Protein AF-A0A960D3P1-F1 (afdb_monomer_lite)

Secondary structure (DSSP, 8-state):
--GGGS-TTSPP----S-GGG-GGGHHHHHHHHHHHHHHHHHH-SSS----TT--PPTTTTHHHHHHHHHHHHHHH---BTTTTBPPPPHHHHHHHHHHHHHTTHHHH-TTTHHHHHHHHHTT-HHHHHHHHHHT-HHHHHHHHHHHHHHHHTT---TTHHHHHHHHHHHHHHHHHHHTT-

Foldseek 3Di:
DDPVPDDPPDDDDDDDPDLPVQPLCCLFQNPVLNVQVVVVCVVDVDDDDDRPPGHTDPCSCVLVVQLVVLVCCLPPVPDDVVVVRHRDDLLLSLLSNLLSLVVCDSVVDDDPSLVSSLVSNAPRLVVLLVVVVVPDVVSLVSLVVSLVSCVVSVNDHPNSVVSVVSNVVVVVVVVVVVVVD

pLDDT: mean 86.27, std 11.13, range [45.19, 97.44]

Structure (mmCIF, N/CA/C/O backbone):
data_AF-A0A960D3P1-F1
#
_entry.id   AF-A0A960D3P1-F1
#
loop_
_atom_site.group_PDB
_atom_site.id
_atom_site.type_symbol
_atom_site.label_atom_id
_atom_site.label_alt_id
_atom_site.label_comp_id
_atom_site.label_asym_id
_atom_site.label_entity_id
_atom_site.label_seq_id
_atom_site.pdbx_PDB_ins_code
_atom_site.Cartn_x
_atom_site.Cartn_y
_atom_site.Cartn_z
_atom_site.occupancy
_atom_site.B_iso_or_equiv
_atom_site.auth_seq_id
_atom_site.auth_comp_id
_atom_site.auth_asym_id
_atom_site.auth_atom_id
_atom_site.pdbx_PDB_model_num
ATOM 1 N N . ALA A 1 1 ? 0.955 10.868 -27.602 1.00 61.12 1 ALA A N 1
ATOM 2 C CA . ALA A 1 1 ? -0.225 9.989 -27.538 1.00 61.12 1 ALA A CA 1
ATOM 3 C C . ALA A 1 1 ? -0.212 9.341 -26.167 1.00 61.12 1 ALA A C 1
ATOM 5 O O . ALA A 1 1 ? 0.880 9.127 -25.649 1.00 61.12 1 ALA A O 1
ATOM 6 N N . TRP A 1 2 ? -1.365 9.158 -25.534 1.00 56.91 2 TRP A N 1
ATOM 7 C CA . TRP A 1 2 ? -1.437 8.481 -24.243 1.00 56.91 2 TRP A CA 1
ATOM 8 C C . TRP A 1 2 ? -1.458 6.964 -24.482 1.00 56.91 2 TRP A C 1
ATOM 10 O O . TRP A 1 2 ? -1.935 6.526 -25.521 1.00 56.91 2 TRP A O 1
ATOM 20 N N . THR A 1 3 ? -0.972 6.148 -23.545 1.00 62.50 3 THR A N 1
ATOM 21 C CA . THR A 1 3 ? -0.930 4.675 -23.697 1.00 62.50 3 THR A CA 1
ATOM 22 C C . THR A 1 3 ? -2.313 4.039 -23.887 1.00 62.50 3 THR A C 1
ATOM 24 O O . THR A 1 3 ? -2.418 2.953 -24.438 1.00 62.50 3 THR A O 1
ATOM 27 N N . VAL A 1 4 ? -3.395 4.720 -23.490 1.00 69.88 4 VAL A N 1
ATOM 28 C CA . VAL A 1 4 ? -4.783 4.282 -23.766 1.00 69.88 4 VAL A CA 1
ATOM 29 C C . VAL A 1 4 ? -5.202 4.473 -25.229 1.00 69.88 4 VAL A C 1
ATOM 31 O O . VAL A 1 4 ? -6.191 3.883 -25.654 1.00 69.88 4 VAL A O 1
ATOM 34 N N . ASP A 1 5 ? -4.476 5.303 -25.981 1.00 77.81 5 ASP A N 1
ATOM 35 C CA . ASP A 1 5 ? -4.728 5.559 -27.402 1.00 77.81 5 ASP A CA 1
ATOM 36 C C . ASP A 1 5 ? -4.003 4.541 -28.302 1.00 77.81 5 ASP A C 1
ATOM 38 O O . ASP A 1 5 ? -4.198 4.540 -29.520 1.00 77.81 5 ASP A O 1
ATOM 42 N N . GLU A 1 6 ? -3.132 3.703 -27.730 1.00 76.88 6 GLU A N 1
ATOM 43 C CA . GLU A 1 6 ? -2.386 2.688 -28.468 1.00 76.88 6 GLU A CA 1
ATOM 44 C C . GLU A 1 6 ? -3.285 1.500 -28.825 1.00 76.88 6 GLU A C 1
ATOM 46 O O . GLU A 1 6 ? -4.191 1.112 -28.083 1.00 76.88 6 GLU A O 1
ATOM 51 N N . ALA A 1 7 ? -3.042 0.916 -29.999 1.00 77.94 7 ALA A N 1
ATOM 52 C CA . ALA A 1 7 ? -3.728 -0.305 -30.392 1.00 77.94 7 ALA A CA 1
ATOM 53 C C . ALA A 1 7 ? -3.411 -1.412 -29.377 1.00 77.94 7 ALA A C 1
ATOM 55 O O . ALA A 1 7 ? -2.259 -1.569 -28.982 1.00 77.94 7 ALA A O 1
ATOM 56 N N . ALA A 1 8 ? -4.414 -2.212 -29.008 1.00 72.25 8 ALA A N 1
ATOM 57 C CA . ALA A 1 8 ? -4.258 -3.296 -28.032 1.00 72.25 8 ALA A CA 1
ATOM 58 C C . ALA A 1 8 ? -3.170 -4.323 -28.413 1.00 72.25 8 ALA A C 1
ATOM 60 O O . ALA A 1 8 ? -2.661 -5.029 -27.546 1.00 72.25 8 ALA A O 1
ATOM 61 N N . ASP A 1 9 ? -2.810 -4.379 -29.697 1.00 79.38 9 ASP A N 1
ATOM 62 C CA . ASP A 1 9 ? -1.825 -5.301 -30.263 1.00 79.38 9 ASP A CA 1
ATOM 63 C C . ASP A 1 9 ? -0.408 -4.695 -30.325 1.00 79.38 9 ASP A C 1
ATOM 65 O O . ASP A 1 9 ? 0.528 -5.347 -30.794 1.00 79.38 9 ASP A O 1
ATOM 69 N N . ALA A 1 10 ? -0.235 -3.435 -29.909 1.00 76.81 10 ALA A N 1
ATOM 70 C CA . ALA A 1 10 ? 1.074 -2.803 -29.853 1.00 76.81 10 ALA A CA 1
ATOM 71 C C . ALA A 1 10 ? 1.946 -3.513 -28.801 1.00 76.81 10 ALA A C 1
ATOM 73 O O . ALA A 1 10 ? 1.488 -3.744 -27.677 1.00 76.81 10 ALA A O 1
ATOM 74 N N . PRO A 1 11 ? 3.200 -3.876 -29.133 1.00 72.62 11 PRO A N 1
ATOM 75 C CA . PRO A 1 11 ? 4.082 -4.500 -28.162 1.00 72.62 11 PRO A CA 1
ATOM 76 C C . PRO A 1 11 ? 4.371 -3.509 -27.024 1.00 72.62 11 PRO A C 1
ATOM 78 O O . PRO A 1 11 ? 4.617 -2.332 -27.303 1.00 72.62 11 PRO A O 1
ATOM 81 N N . PRO A 1 12 ? 4.369 -3.955 -25.755 1.00 73.19 12 PRO A N 1
ATOM 82 C CA . PRO A 1 12 ? 4.651 -3.077 -24.629 1.00 73.19 12 PRO A CA 1
ATOM 83 C C . PRO A 1 12 ? 6.050 -2.472 -24.771 1.00 73.19 12 PRO A C 1
ATOM 85 O O . PRO A 1 12 ? 7.022 -3.183 -25.031 1.00 73.19 12 PRO A O 1
ATOM 88 N N . GLN A 1 13 ? 6.152 -1.156 -24.591 1.00 78.69 13 GLN A N 1
ATOM 89 C CA . GLN A 1 13 ? 7.416 -0.427 -24.672 1.00 78.69 13 GLN A CA 1
ATOM 90 C C . GLN A 1 13 ? 7.806 0.140 -23.308 1.00 78.69 13 GLN A C 1
ATOM 92 O O . GLN A 1 13 ? 6.978 0.701 -22.590 1.00 78.69 13 GLN A O 1
ATOM 97 N N . ILE A 1 14 ? 9.090 0.027 -22.966 1.00 80.69 14 ILE A N 1
ATOM 98 C CA . ILE A 1 14 ? 9.681 0.678 -21.794 1.00 80.69 14 ILE A CA 1
ATOM 99 C C . ILE A 1 14 ? 10.616 1.770 -22.301 1.00 80.69 14 ILE A C 1
ATOM 101 O O . ILE A 1 14 ? 11.573 1.496 -23.024 1.00 80.69 14 ILE A O 1
ATOM 105 N N . THR A 1 15 ? 10.331 3.012 -21.916 1.00 83.94 15 THR A N 1
ATOM 106 C CA . THR A 1 15 ? 11.149 4.172 -22.279 1.00 83.94 15 THR A CA 1
ATOM 107 C C . THR A 1 15 ? 12.030 4.568 -21.104 1.00 83.94 15 THR A C 1
ATOM 109 O O . THR A 1 15 ? 11.535 4.808 -20.004 1.00 83.94 15 THR A O 1
ATOM 112 N N . PHE A 1 16 ? 13.333 4.682 -21.352 1.00 83.00 16 PHE A N 1
ATOM 113 C CA . PHE A 1 16 ? 14.313 5.100 -20.356 1.00 83.00 16 PHE A CA 1
ATOM 114 C C . PHE A 1 16 ? 14.685 6.565 -20.532 1.00 83.00 16 PHE A C 1
ATOM 116 O O . PHE A 1 16 ? 15.235 6.947 -21.563 1.00 83.00 16 PHE A O 1
ATOM 123 N N . THR A 1 17 ? 14.432 7.368 -19.502 1.00 84.50 17 THR A N 1
ATOM 124 C CA . THR A 1 17 ? 14.930 8.751 -19.435 1.00 84.50 17 THR A CA 1
ATOM 125 C C . THR A 1 17 ? 16.307 8.812 -18.775 1.00 84.50 17 THR A C 1
ATOM 127 O O . THR A 1 17 ? 17.153 9.597 -19.189 1.00 84.50 17 THR A O 1
ATOM 130 N N . ASP A 1 18 ? 16.538 7.958 -17.774 1.00 85.38 18 ASP A N 1
ATOM 131 C CA . ASP A 1 18 ? 17.815 7.811 -17.077 1.00 85.38 18 ASP A CA 1
ATOM 132 C C . ASP A 1 18 ? 18.073 6.320 -16.784 1.00 85.38 18 ASP A C 1
ATOM 134 O O . ASP A 1 18 ? 17.582 5.790 -15.783 1.00 85.38 18 ASP A O 1
ATOM 138 N N . PRO A 1 19 ? 18.807 5.612 -17.663 1.00 83.00 19 PRO A N 1
ATOM 139 C CA . PRO A 1 19 ? 19.142 4.206 -17.455 1.00 83.00 19 PRO A CA 1
ATOM 140 C C . PRO A 1 19 ? 19.979 3.953 -16.194 1.00 83.00 19 PRO A C 1
ATOM 142 O O . PRO A 1 19 ? 19.923 2.856 -15.647 1.00 83.00 19 PRO A O 1
ATOM 145 N N . GLY A 1 20 ? 20.748 4.946 -15.728 1.00 83.00 20 GLY A N 1
ATOM 146 C CA . GLY A 1 20 ? 21.616 4.810 -14.558 1.00 83.00 20 GLY A CA 1
ATOM 147 C C . GLY A 1 20 ? 20.847 4.738 -13.240 1.00 83.00 20 GLY A C 1
ATOM 148 O O . GLY A 1 20 ? 21.361 4.189 -12.272 1.00 83.00 20 GLY A O 1
ATOM 149 N N . ARG A 1 21 ? 19.608 5.245 -13.214 1.00 84.12 21 ARG A N 1
ATOM 150 C CA . ARG A 1 21 ? 18.684 5.153 -12.068 1.00 84.12 21 ARG A CA 1
ATOM 151 C C . ARG A 1 21 ? 17.655 4.027 -12.207 1.00 84.12 21 ARG A C 1
ATOM 153 O O . ARG A 1 21 ? 16.706 3.965 -11.435 1.00 84.12 21 ARG A O 1
ATOM 160 N N . ALA A 1 22 ? 17.798 3.176 -13.222 1.00 86.75 22 ALA A N 1
ATOM 161 C CA . ALA A 1 22 ? 16.913 2.041 -13.471 1.00 86.75 22 ALA A CA 1
ATOM 162 C C . ALA A 1 22 ? 17.529 0.719 -12.986 1.00 86.75 22 ALA A C 1
ATOM 164 O O . ALA A 1 22 ? 17.338 -0.331 -13.604 1.00 86.75 22 ALA A O 1
ATOM 165 N N . ASP A 1 23 ? 18.298 0.769 -11.899 1.00 84.56 23 ASP A N 1
ATOM 166 C CA . ASP A 1 23 ? 18.915 -0.399 -11.279 1.00 84.56 23 ASP A CA 1
ATOM 167 C C . ASP A 1 23 ? 17.842 -1.406 -10.851 1.00 84.56 23 ASP A C 1
ATOM 169 O O . ASP A 1 23 ? 17.938 -2.568 -11.242 1.00 84.56 23 ASP A O 1
ATOM 173 N N . TRP A 1 24 ? 16.750 -0.951 -10.226 1.00 88.94 24 TRP A N 1
ATOM 174 C CA . TRP A 1 24 ? 15.590 -1.758 -9.806 1.00 88.94 24 TRP A CA 1
ATOM 175 C C . TRP A 1 24 ? 15.047 -2.742 -10.860 1.00 88.94 24 TRP A C 1
ATOM 177 O O . TRP A 1 24 ? 14.465 -3.773 -10.514 1.00 88.94 24 TRP A O 1
ATOM 187 N N . LEU A 1 25 ? 15.252 -2.492 -12.161 1.00 89.69 25 LEU A N 1
ATOM 188 C CA . LEU A 1 25 ? 14.823 -3.407 -13.223 1.00 89.69 25 LEU A CA 1
ATOM 189 C C . LEU A 1 25 ? 15.477 -4.783 -13.167 1.00 89.69 25 LEU A C 1
ATOM 191 O O . LEU A 1 25 ? 14.952 -5.712 -13.781 1.00 89.69 25 LEU A O 1
ATOM 195 N N . TRP A 1 26 ? 16.570 -4.963 -12.423 1.00 90.69 26 TRP A N 1
ATOM 196 C CA . TRP A 1 26 ? 17.117 -6.295 -12.165 1.00 90.69 26 TRP A CA 1
ATOM 197 C C . TRP A 1 26 ? 16.083 -7.227 -11.502 1.00 90.69 26 TRP A C 1
ATOM 199 O O . TRP A 1 26 ? 16.089 -8.433 -11.761 1.00 90.69 26 TRP A O 1
ATOM 209 N N . ARG A 1 27 ? 15.129 -6.684 -10.729 1.00 90.88 27 ARG A N 1
ATOM 210 C CA . ARG A 1 27 ? 13.985 -7.429 -10.169 1.00 90.88 27 ARG A CA 1
ATOM 211 C C . ARG A 1 27 ? 13.019 -7.927 -11.240 1.00 90.88 27 ARG A C 1
ATOM 213 O O . ARG A 1 27 ? 12.464 -9.019 -11.123 1.00 90.88 27 ARG A O 1
ATOM 220 N N . VAL A 1 28 ? 12.852 -7.140 -12.299 1.00 92.38 28 VAL A N 1
ATOM 221 C CA . VAL A 1 28 ? 11.886 -7.376 -13.379 1.00 92.38 28 VAL A CA 1
ATOM 222 C C . VAL A 1 28 ? 12.467 -8.264 -14.470 1.00 92.38 28 VAL A C 1
ATOM 224 O O . VAL A 1 28 ? 11.824 -9.219 -14.889 1.00 92.38 28 VAL A O 1
ATOM 227 N N . LEU A 1 29 ? 13.689 -7.980 -14.915 1.00 91.62 29 LEU A N 1
ATOM 228 C CA . LEU A 1 29 ? 14.344 -8.654 -16.043 1.00 91.62 29 LEU A CA 1
ATOM 229 C C . LEU A 1 29 ? 15.286 -9.781 -15.595 1.00 91.62 29 LEU A C 1
ATOM 231 O O . LEU A 1 29 ? 15.765 -10.568 -16.409 1.00 91.62 29 LEU A O 1
ATOM 235 N N . GLY A 1 30 ? 15.576 -9.862 -14.294 1.00 91.62 30 GLY A N 1
ATOM 236 C CA . GLY A 1 30 ? 16.652 -10.698 -13.775 1.00 91.62 30 GLY A CA 1
ATOM 237 C C . GLY A 1 30 ? 18.036 -10.118 -14.065 1.00 91.62 30 GLY A C 1
ATOM 238 O O . GLY A 1 30 ? 18.194 -9.111 -14.754 1.00 91.62 30 GLY A O 1
ATOM 239 N N . GLU A 1 31 ? 19.057 -10.782 -13.529 1.00 91.19 31 GLU A N 1
ATOM 240 C CA . GLU A 1 31 ? 20.443 -10.325 -13.635 1.00 91.19 31 GLU A CA 1
ATOM 241 C C . GLU A 1 31 ? 20.941 -10.328 -15.089 1.00 91.19 31 GLU A C 1
ATOM 243 O O . GLU A 1 31 ? 21.501 -9.339 -15.558 1.00 91.19 31 GLU A O 1
ATOM 248 N N . ASP A 1 32 ? 20.682 -11.407 -15.835 1.00 91.38 32 ASP A N 1
ATOM 249 C CA . ASP A 1 32 ? 21.100 -11.527 -17.237 1.00 91.38 32 ASP A CA 1
ATOM 250 C C . ASP A 1 32 ? 20.416 -10.484 -18.130 1.00 91.38 32 ASP A C 1
ATOM 252 O O . ASP A 1 32 ? 21.084 -9.825 -18.932 1.00 91.38 32 ASP A O 1
ATOM 256 N N . GLY A 1 33 ? 19.109 -10.274 -17.939 1.00 90.81 33 GLY A N 1
ATOM 257 C CA . GLY A 1 33 ? 18.345 -9.261 -18.663 1.00 90.81 33 GLY A CA 1
ATOM 258 C C . GLY A 1 33 ? 18.800 -7.839 -18.339 1.00 90.81 33 GLY A C 1
ATOM 259 O O . GLY A 1 33 ? 18.951 -7.020 -19.245 1.00 90.81 33 GLY A O 1
ATOM 260 N N . HIS A 1 34 ? 19.111 -7.553 -17.072 1.00 90.69 34 HIS A N 1
ATOM 261 C CA . HIS A 1 34 ? 19.661 -6.260 -16.667 1.00 90.69 34 HIS A CA 1
ATOM 262 C C . HIS A 1 34 ? 21.047 -6.003 -17.277 1.00 90.69 34 HIS A C 1
ATOM 264 O O . HIS A 1 34 ? 21.297 -4.913 -17.790 1.00 90.69 34 HIS A O 1
ATOM 270 N N . ARG A 1 35 ? 21.938 -7.008 -17.309 1.00 90.62 35 ARG A N 1
ATOM 271 C CA . ARG A 1 35 ? 23.248 -6.874 -17.974 1.00 90.62 35 ARG A CA 1
ATOM 272 C C . ARG A 1 35 ? 23.105 -6.628 -19.479 1.00 90.62 35 ARG A C 1
ATOM 274 O O . ARG A 1 35 ? 23.829 -5.797 -20.025 1.00 90.62 35 ARG A O 1
ATOM 281 N N . ALA A 1 36 ? 22.167 -7.309 -20.139 1.00 90.69 36 ALA A N 1
ATOM 282 C CA . ALA A 1 36 ? 21.871 -7.081 -21.553 1.00 90.69 36 ALA A CA 1
ATOM 283 C C . ALA A 1 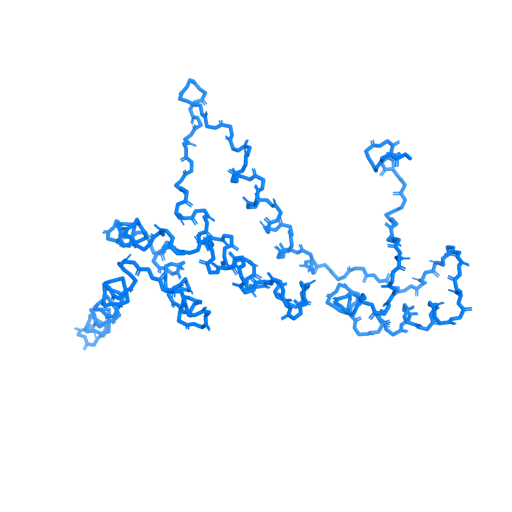36 ? 21.343 -5.656 -21.805 1.00 90.69 36 ALA A C 1
ATOM 285 O O . ALA A 1 36 ? 21.815 -4.978 -22.720 1.00 90.69 36 ALA A O 1
ATOM 286 N N . LEU A 1 37 ? 20.432 -5.175 -20.953 1.00 89.00 37 LEU A N 1
ATOM 287 C CA . LEU A 1 37 ? 19.913 -3.808 -21.003 1.00 89.00 37 LEU A CA 1
ATOM 288 C C . LEU A 1 37 ? 21.026 -2.768 -20.809 1.00 89.00 37 LEU A C 1
ATOM 290 O O . LEU A 1 37 ? 21.133 -1.841 -21.609 1.00 89.00 37 LEU A O 1
ATOM 294 N N . ALA A 1 38 ? 21.881 -2.934 -19.797 1.00 88.81 38 ALA A N 1
ATOM 295 C CA . ALA A 1 38 ? 22.990 -2.022 -19.516 1.00 88.81 38 ALA A CA 1
ATOM 296 C C . ALA A 1 38 ? 24.008 -1.960 -20.671 1.00 88.81 38 ALA A C 1
ATOM 298 O O . ALA A 1 38 ? 24.494 -0.887 -21.026 1.00 88.81 38 ALA A O 1
ATOM 299 N N . ALA A 1 39 ? 24.309 -3.100 -21.302 1.00 89.12 39 ALA A N 1
ATOM 300 C CA . ALA A 1 39 ? 25.182 -3.138 -22.473 1.00 89.12 39 ALA A CA 1
ATOM 301 C C . ALA A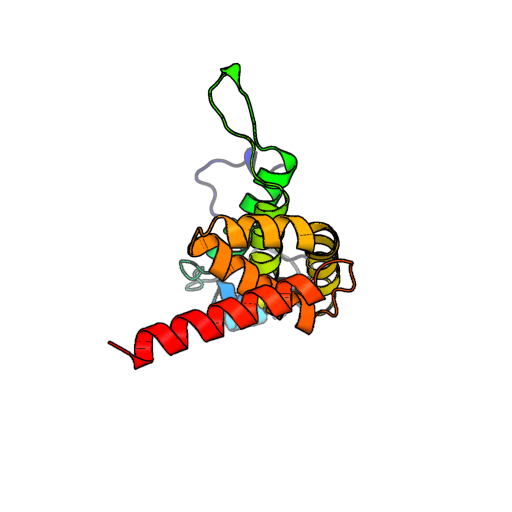 1 39 ? 24.570 -2.389 -23.670 1.00 89.12 39 ALA A C 1
ATOM 303 O O . ALA A 1 39 ? 25.269 -1.654 -24.371 1.00 89.12 39 ALA A O 1
ATOM 304 N N . ALA A 1 40 ? 23.262 -2.542 -23.889 1.00 88.56 40 ALA A N 1
ATOM 305 C CA . ALA A 1 40 ? 22.556 -1.881 -24.978 1.00 88.56 40 ALA A CA 1
ATOM 306 C C . ALA A 1 40 ? 22.461 -0.359 -24.795 1.00 88.56 40 ALA A C 1
ATOM 308 O O . ALA A 1 40 ? 22.711 0.384 -25.748 1.00 88.56 40 ALA A O 1
ATOM 309 N N . THR A 1 41 ? 22.159 0.114 -23.583 1.00 86.88 41 THR A N 1
ATOM 310 C CA . THR A 1 41 ? 22.081 1.553 -23.277 1.00 86.88 41 THR A CA 1
ATOM 311 C C . THR A 1 41 ? 23.454 2.228 -23.300 1.00 86.88 41 THR A C 1
ATOM 313 O O . THR A 1 41 ? 23.555 3.386 -23.695 1.00 86.88 41 THR A O 1
ATOM 316 N N . ALA A 1 42 ? 24.533 1.505 -22.980 1.00 85.75 42 ALA A N 1
ATOM 317 C CA . ALA A 1 42 ? 25.901 2.000 -23.155 1.00 85.75 42 ALA A CA 1
ATOM 318 C C . ALA A 1 42 ? 26.314 2.114 -24.636 1.00 85.75 42 ALA A C 1
ATOM 320 O O . ALA A 1 42 ? 27.060 3.022 -25.006 1.00 85.75 42 ALA A O 1
ATOM 321 N N . ALA A 1 43 ? 25.842 1.202 -25.491 1.00 84.81 43 ALA A N 1
ATOM 322 C CA . ALA A 1 43 ? 26.151 1.202 -26.921 1.00 84.81 43 ALA A CA 1
ATOM 323 C C . ALA A 1 43 ? 25.319 2.219 -27.726 1.00 84.81 43 ALA A C 1
ATOM 325 O O . ALA A 1 43 ? 25.756 2.662 -28.789 1.00 84.81 43 ALA A O 1
ATOM 326 N N . THR A 1 44 ? 24.132 2.589 -27.233 1.00 77.50 44 THR A N 1
ATOM 327 C CA . THR A 1 44 ? 23.179 3.461 -27.934 1.00 77.50 44 THR A CA 1
ATOM 328 C C . THR A 1 44 ? 22.670 4.562 -27.007 1.00 77.50 44 THR A C 1
ATOM 330 O O . THR A 1 44 ? 21.834 4.314 -26.146 1.00 77.50 44 THR A O 1
ATOM 333 N N . ALA A 1 45 ? 23.121 5.804 -27.222 1.00 67.88 45 ALA A N 1
ATOM 334 C 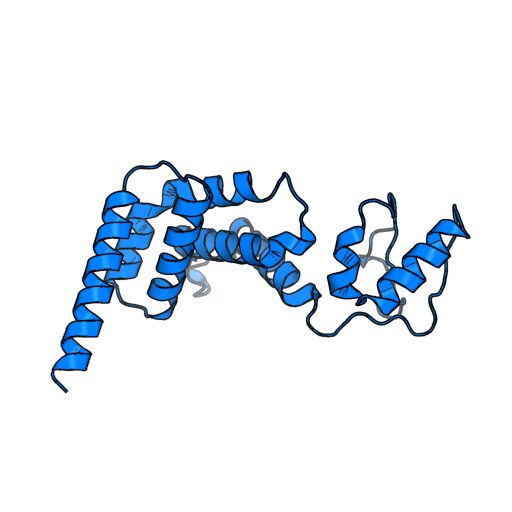CA . ALA A 1 45 ? 22.678 6.950 -26.419 1.00 67.88 45 ALA A CA 1
ATOM 335 C C . ALA A 1 45 ? 21.208 7.335 -26.679 1.00 67.88 45 ALA A C 1
ATOM 337 O O . ALA A 1 45 ? 20.518 7.798 -25.773 1.00 67.88 45 ALA A O 1
ATOM 338 N N . HIS A 1 46 ? 20.725 7.143 -27.913 1.00 72.69 46 HIS A N 1
ATOM 339 C CA . HIS A 1 46 ? 19.360 7.464 -28.334 1.00 72.69 46 HIS A CA 1
ATOM 340 C C . HIS A 1 46 ? 18.870 6.467 -29.384 1.00 72.69 46 HIS A C 1
ATOM 342 O O . HIS A 1 46 ? 19.601 6.148 -30.321 1.00 72.69 46 HIS A O 1
ATOM 348 N N . GLY A 1 47 ? 17.616 6.033 -29.270 1.00 78.88 47 GLY A N 1
ATOM 349 C CA . GLY A 1 47 ? 16.973 5.153 -30.242 1.00 78.88 47 GLY A CA 1
ATOM 350 C C . GLY A 1 47 ? 16.156 4.052 -29.580 1.00 78.88 47 GLY A C 1
ATOM 351 O O . GLY A 1 47 ? 16.144 3.915 -28.360 1.00 78.88 47 GLY A O 1
ATOM 352 N N . GLN A 1 48 ? 15.466 3.275 -30.408 1.00 82.06 48 GLN A N 1
ATOM 353 C CA . GLN A 1 48 ? 14.752 2.079 -29.977 1.00 82.06 48 GLN A CA 1
ATOM 354 C C . GLN A 1 48 ? 15.663 0.865 -30.171 1.00 82.06 48 GLN A C 1
ATOM 356 O O . GLN A 1 48 ? 16.228 0.687 -31.251 1.00 82.06 48 GLN A O 1
ATOM 361 N N . VAL A 1 49 ? 15.794 0.037 -29.137 1.00 83.31 49 VAL A N 1
ATOM 362 C CA . VAL A 1 49 ? 16.567 -1.208 -29.177 1.00 83.31 49 VAL A CA 1
ATOM 363 C C . VAL A 1 49 ? 15.638 -2.361 -28.831 1.00 83.31 49 VAL A C 1
ATOM 365 O O . VAL A 1 49 ? 14.919 -2.296 -27.838 1.00 83.31 49 VAL A O 1
ATOM 368 N N . ASP A 1 50 ? 15.662 -3.401 -29.657 1.00 84.00 50 ASP A N 1
ATOM 369 C CA . ASP A 1 50 ? 15.006 -4.671 -29.361 1.00 84.00 50 ASP A CA 1
ATOM 370 C C . ASP A 1 50 ? 16.010 -5.609 -28.675 1.00 84.00 50 ASP A C 1
ATOM 372 O O . ASP A 1 50 ? 17.101 -5.858 -29.199 1.00 84.00 50 ASP A O 1
ATOM 376 N N . LEU A 1 51 ? 15.667 -6.085 -27.479 1.00 84.69 51 LEU A N 1
ATOM 377 C CA . LEU A 1 51 ? 16.525 -6.940 -26.662 1.00 84.69 51 LEU A CA 1
ATOM 378 C C . LEU A 1 51 ? 16.076 -8.394 -26.786 1.00 84.69 51 LEU A C 1
ATOM 380 O O . LEU A 1 51 ? 15.226 -8.874 -26.037 1.00 84.69 51 LEU A O 1
ATOM 384 N N . ALA A 1 52 ? 16.692 -9.114 -27.719 1.00 84.81 52 ALA A N 1
ATOM 385 C CA . ALA A 1 52 ? 16.395 -10.524 -27.929 1.00 84.81 52 ALA A CA 1
ATOM 386 C C . ALA A 1 52 ? 16.685 -11.362 -26.669 1.00 84.81 52 ALA A C 1
ATOM 388 O O . ALA A 1 52 ? 17.783 -11.315 -26.113 1.00 84.81 52 ALA A O 1
ATOM 389 N N . GLY A 1 53 ? 15.707 -12.173 -26.255 1.00 83.94 53 GLY A N 1
ATOM 390 C CA . GLY A 1 53 ? 15.841 -13.099 -25.125 1.00 83.94 53 GLY A CA 1
ATOM 391 C C . GLY A 1 53 ? 15.740 -12.451 -23.742 1.00 83.94 53 GLY A C 1
ATOM 392 O O . GLY A 1 53 ? 16.003 -13.127 -22.748 1.00 83.94 53 GLY A O 1
ATOM 393 N N . VAL A 1 54 ? 15.364 -11.171 -23.664 1.00 87.50 54 VAL A N 1
ATOM 394 C CA . VAL A 1 54 ? 15.057 -10.489 -22.404 1.00 87.50 54 VAL A CA 1
ATOM 395 C C . VAL A 1 54 ? 13.550 -10.507 -22.190 1.00 87.50 54 VAL A C 1
ATOM 397 O O . VAL A 1 54 ? 12.800 -9.919 -22.959 1.00 87.50 54 VAL A O 1
ATOM 400 N N . GLU A 1 55 ? 13.117 -11.168 -21.121 1.00 87.81 55 GLU A N 1
ATOM 401 C CA . GLU A 1 55 ? 11.706 -11.322 -20.773 1.00 87.81 55 GLU A CA 1
ATOM 402 C C . GLU A 1 55 ? 11.431 -10.756 -19.381 1.00 87.81 55 GLU A C 1
ATOM 404 O O . GLU A 1 55 ? 12.260 -10.850 -18.470 1.00 87.81 55 GLU A O 1
ATOM 409 N N . VAL A 1 56 ? 10.230 -10.205 -19.196 1.00 88.50 56 VAL A N 1
ATOM 410 C CA . VAL A 1 56 ? 9.752 -9.812 -17.869 1.00 88.50 56 VAL A CA 1
ATOM 411 C C . VAL A 1 56 ? 9.471 -11.072 -17.057 1.00 88.50 56 VAL A C 1
ATOM 413 O O . VAL A 1 56 ? 8.654 -11.914 -17.436 1.00 88.50 56 VAL A O 1
ATOM 416 N N . ARG A 1 57 ? 10.121 -11.202 -15.899 1.00 90.75 57 ARG A N 1
ATOM 417 C CA . ARG A 1 57 ? 9.897 -12.317 -14.978 1.00 90.75 57 ARG A CA 1
ATOM 418 C C . ARG A 1 57 ? 8.449 -12.292 -14.508 1.00 90.75 57 ARG A C 1
ATOM 420 O O . ARG A 1 57 ? 7.987 -11.299 -13.939 1.00 90.75 57 ARG A O 1
ATOM 427 N N . ALA A 1 58 ? 7.741 -13.398 -14.718 1.00 90.06 58 ALA A N 1
ATOM 428 C CA . ALA A 1 58 ? 6.363 -13.544 -14.271 1.00 90.06 58 ALA A CA 1
ATOM 429 C C . ALA A 1 58 ? 6.250 -13.252 -12.766 1.00 90.06 58 ALA A C 1
ATOM 431 O O . ALA A 1 58 ? 7.043 -13.749 -11.968 1.00 90.06 58 ALA A O 1
ATOM 432 N N . GLY A 1 59 ? 5.275 -12.427 -12.390 1.00 89.81 59 GLY A N 1
ATOM 433 C CA . GLY A 1 59 ? 5.037 -12.054 -10.995 1.00 89.81 59 GLY A CA 1
ATOM 434 C C . GLY A 1 59 ? 5.934 -10.940 -10.442 1.00 89.81 59 GLY A C 1
ATOM 435 O O . GLY A 1 59 ? 5.681 -10.455 -9.344 1.00 89.81 59 GLY A O 1
ATOM 436 N N . SER A 1 60 ? 6.964 -10.495 -11.174 1.00 91.94 60 SER A N 1
ATOM 437 C CA . SER A 1 60 ? 7.917 -9.485 -10.672 1.00 91.94 60 SER A CA 1
ATOM 438 C C . SER A 1 60 ? 7.275 -8.133 -10.346 1.00 91.94 60 SER A C 1
ATOM 440 O O . SER A 1 60 ? 7.752 -7.426 -9.469 1.00 91.94 60 SER A O 1
ATOM 442 N N . LEU A 1 61 ? 6.169 -7.791 -11.011 1.00 91.19 61 LEU A N 1
ATOM 443 C CA . LEU A 1 61 ? 5.436 -6.538 -10.808 1.00 91.19 61 LEU A CA 1
ATOM 444 C C . LEU A 1 61 ? 4.252 -6.678 -9.839 1.00 91.19 61 LEU A C 1
ATOM 446 O O . LEU A 1 61 ? 3.486 -5.732 -9.656 1.00 91.19 61 LEU A O 1
ATOM 450 N N . ASP A 1 62 ? 4.068 -7.844 -9.221 1.00 92.00 62 ASP A N 1
ATOM 451 C CA . ASP A 1 62 ? 2.948 -8.109 -8.317 1.00 92.00 62 ASP A CA 1
ATOM 452 C C . ASP A 1 62 ? 2.909 -7.170 -7.101 1.00 92.00 62 ASP A C 1
ATOM 454 O O . ASP A 1 62 ? 1.816 -6.667 -6.804 1.00 92.00 62 ASP A O 1
ATOM 458 N N . PRO A 1 63 ? 4.046 -6.865 -6.437 1.00 91.56 63 PRO A N 1
ATOM 459 C CA . PRO A 1 63 ? 4.079 -5.892 -5.345 1.00 91.56 63 PRO A CA 1
ATOM 460 C C . PRO A 1 63 ? 3.649 -4.494 -5.804 1.00 91.56 63 PRO A C 1
ATOM 462 O O . PRO A 1 63 ? 2.745 -3.903 -5.213 1.00 91.56 63 PRO A O 1
ATOM 465 N N . LEU A 1 64 ? 4.201 -4.007 -6.922 1.00 91.62 64 LEU A N 1
ATOM 466 C CA . LEU A 1 64 ? 3.871 -2.692 -7.485 1.00 91.62 64 LEU A CA 1
ATOM 467 C C . LEU A 1 64 ? 2.402 -2.594 -7.900 1.00 91.62 64 LEU A C 1
ATOM 469 O O . LEU A 1 64 ? 1.734 -1.593 -7.642 1.00 91.62 64 LEU A O 1
ATOM 473 N N . ARG A 1 65 ? 1.862 -3.659 -8.498 1.00 92.44 65 ARG A N 1
ATOM 474 C CA . ARG A 1 65 ? 0.444 -3.737 -8.844 1.00 92.44 65 ARG A CA 1
ATOM 475 C C . ARG A 1 65 ? -0.435 -3.695 -7.597 1.00 92.44 65 ARG A C 1
ATOM 477 O O . ARG A 1 65 ? -1.456 -3.009 -7.613 1.00 92.44 65 ARG A O 1
ATOM 484 N N . ARG A 1 66 ? -0.066 -4.409 -6.526 1.00 93.50 66 ARG A N 1
ATOM 485 C CA . ARG A 1 66 ? -0.793 -4.363 -5.248 1.00 93.50 66 ARG A CA 1
ATOM 486 C C . ARG A 1 66 ? -0.765 -2.954 -4.654 1.00 93.50 66 ARG A C 1
ATOM 488 O O . ARG A 1 66 ? -1.814 -2.473 -4.234 1.00 93.50 66 ARG A O 1
ATOM 495 N N . LEU A 1 67 ? 0.388 -2.291 -4.677 1.00 94.06 67 LEU A N 1
ATOM 496 C CA . LEU A 1 67 ? 0.550 -0.927 -4.179 1.00 94.06 67 LEU A CA 1
ATOM 497 C C . LEU A 1 67 ? -0.312 0.072 -4.970 1.00 94.06 67 LEU A C 1
ATOM 499 O O . LEU A 1 67 ? -1.083 0.832 -4.385 1.00 94.06 67 LEU A O 1
ATOM 503 N N . ALA A 1 68 ? -0.271 0.005 -6.305 1.00 93.44 68 ALA A N 1
ATOM 504 C CA . ALA A 1 68 ? -1.090 0.844 -7.179 1.00 93.44 68 ALA A CA 1
ATOM 505 C C . ALA A 1 68 ? -2.596 0.652 -6.929 1.00 93.44 68 ALA A C 1
ATOM 507 O O . ALA A 1 68 ? -3.342 1.628 -6.827 1.00 93.44 68 ALA A O 1
ATOM 508 N N . LEU A 1 69 ? -3.042 -0.601 -6.777 1.00 95.69 69 LEU A N 1
ATOM 509 C CA . LEU A 1 69 ? -4.418 -0.921 -6.393 1.00 95.69 69 LEU A CA 1
ATOM 510 C C . LEU A 1 69 ? -4.770 -0.342 -5.019 1.00 95.69 69 LEU A C 1
ATOM 512 O O . LEU A 1 69 ? -5.825 0.268 -4.889 1.00 95.69 69 LEU A O 1
ATOM 516 N N . GLY A 1 70 ? -3.896 -0.473 -4.018 1.00 95.88 70 GLY A N 1
ATOM 517 C CA . GLY A 1 70 ? -4.104 0.090 -2.681 1.00 95.88 70 GLY A CA 1
ATOM 518 C C . GLY A 1 70 ? -4.326 1.604 -2.711 1.00 95.88 70 GLY A C 1
ATOM 519 O O . GLY A 1 70 ? -5.334 2.097 -2.201 1.00 95.88 70 GLY A O 1
ATOM 520 N N . HIS A 1 71 ? -3.455 2.348 -3.398 1.00 95.31 71 HIS A N 1
ATOM 521 C CA . HIS A 1 71 ? -3.630 3.793 -3.571 1.00 95.31 71 HIS A CA 1
ATOM 522 C C . HIS A 1 71 ? -4.893 4.146 -4.358 1.00 95.31 71 HIS A C 1
ATOM 524 O O . HIS A 1 71 ? -5.563 5.133 -4.034 1.00 95.31 71 HIS A O 1
ATOM 530 N N . TRP A 1 72 ? -5.253 3.336 -5.357 1.00 96.44 72 TRP A N 1
ATOM 531 C CA . TRP A 1 72 ? -6.494 3.539 -6.090 1.00 96.44 72 TRP A CA 1
ATOM 532 C C . TRP A 1 72 ? -7.720 3.366 -5.184 1.00 96.44 72 TRP A C 1
ATOM 534 O O . TRP A 1 72 ? -8.583 4.244 -5.148 1.00 96.44 72 TRP A O 1
ATOM 544 N N . LEU A 1 73 ? -7.762 2.293 -4.387 1.00 96.94 73 LEU A N 1
ATOM 545 C CA . LEU A 1 73 ? -8.819 2.041 -3.403 1.00 96.94 73 LEU A CA 1
ATOM 546 C C . LEU A 1 73 ? -8.927 3.201 -2.408 1.00 96.94 73 LEU A C 1
ATOM 548 O O . LEU A 1 73 ? -10.021 3.700 -2.153 1.00 96.94 73 LEU A O 1
ATOM 552 N N . ARG A 1 74 ? -7.791 3.699 -1.911 1.00 95.00 74 ARG A N 1
ATOM 553 C CA . ARG A 1 74 ? -7.741 4.806 -0.945 1.00 95.00 74 ARG A CA 1
ATOM 554 C C . ARG A 1 74 ? -8.381 6.088 -1.478 1.00 95.00 74 ARG A C 1
ATOM 556 O O . ARG A 1 74 ? -8.961 6.852 -0.712 1.00 95.00 74 ARG A O 1
ATOM 563 N N . ARG A 1 75 ? -8.266 6.344 -2.784 1.00 95.19 75 ARG A N 1
ATOM 564 C CA . ARG A 1 75 ? -8.705 7.599 -3.411 1.00 95.19 75 ARG A CA 1
ATOM 565 C C . ARG A 1 75 ? -10.080 7.507 -4.071 1.00 95.19 75 ARG A C 1
ATOM 567 O O . ARG A 1 75 ? -10.792 8.510 -4.100 1.00 95.19 75 ARG A O 1
ATOM 574 N N . TRP A 1 76 ? -10.433 6.349 -4.624 1.00 96.25 76 TRP A N 1
ATOM 575 C CA . TRP A 1 76 ? -11.567 6.212 -5.543 1.00 96.25 76 TRP A CA 1
ATOM 576 C C . TRP A 1 76 ? -12.521 5.064 -5.214 1.00 96.25 76 TRP A C 1
ATOM 578 O O . TRP A 1 76 ? -13.401 4.779 -6.026 1.00 96.25 76 TRP A O 1
ATOM 588 N N . TRP A 1 77 ? -12.398 4.411 -4.053 1.00 95.81 77 TRP A N 1
ATOM 589 C CA . TRP A 1 77 ? -13.330 3.345 -3.690 1.00 95.81 77 TRP A CA 1
ATOM 590 C C . TRP A 1 77 ? -14.796 3.825 -3.726 1.00 95.81 77 TRP A C 1
ATOM 592 O O . TRP A 1 77 ? -15.150 4.772 -3.016 1.00 95.81 77 TRP A O 1
ATOM 602 N N . PRO A 1 78 ? -15.675 3.180 -4.517 1.00 95.12 78 PRO A N 1
ATOM 603 C CA . PRO A 1 78 ? -17.034 3.654 -4.750 1.00 95.12 78 PRO A CA 1
ATOM 604 C C . PRO A 1 78 ? -17.998 3.168 -3.656 1.00 95.12 78 PRO A C 1
ATOM 606 O O . PRO A 1 78 ? -18.978 2.482 -3.941 1.00 95.12 78 PRO A O 1
ATOM 609 N N . ALA A 1 79 ? -17.722 3.500 -2.392 1.00 94.94 79 ALA A N 1
ATOM 610 C CA . ALA A 1 79 ? -18.610 3.151 -1.283 1.00 94.94 79 ALA A CA 1
ATOM 611 C C . ALA A 1 79 ? -20.027 3.699 -1.534 1.00 94.94 79 ALA A C 1
ATOM 613 O O . ALA A 1 79 ? -20.216 4.891 -1.777 1.00 94.94 79 ALA A O 1
ATOM 614 N N . SER A 1 80 ? -21.033 2.829 -1.463 1.00 94.75 80 SER A N 1
ATOM 615 C CA . SER A 1 80 ? -22.425 3.172 -1.749 1.00 94.75 80 SER A CA 1
ATOM 616 C C . SER A 1 80 ? -23.362 2.259 -0.974 1.00 94.75 80 SER A C 1
ATOM 618 O O . SER A 1 80 ? -23.476 1.069 -1.256 1.00 94.75 80 SER A O 1
ATOM 620 N N . ILE A 1 81 ? -24.102 2.831 -0.023 1.00 92.56 81 ILE A N 1
ATOM 621 C CA . ILE A 1 81 ? -25.133 2.101 0.731 1.00 92.56 81 ILE A CA 1
ATOM 622 C C . ILE A 1 81 ? -26.248 1.620 -0.207 1.00 92.56 81 ILE A C 1
ATOM 624 O O . ILE A 1 81 ? -26.756 0.514 -0.046 1.00 92.56 81 ILE A O 1
ATOM 628 N N . ARG A 1 82 ? -26.617 2.437 -1.205 1.00 95.38 82 ARG A N 1
ATOM 629 C CA . ARG A 1 82 ? -27.687 2.120 -2.162 1.00 95.38 82 ARG A CA 1
ATOM 630 C C . ARG A 1 82 ? -27.342 0.906 -3.018 1.00 95.38 82 ARG A C 1
ATOM 632 O O . ARG A 1 82 ? -28.224 0.100 -3.297 1.00 95.38 82 ARG A O 1
ATOM 639 N N . ASP A 1 83 ? -26.076 0.796 -3.400 1.00 94.88 83 ASP A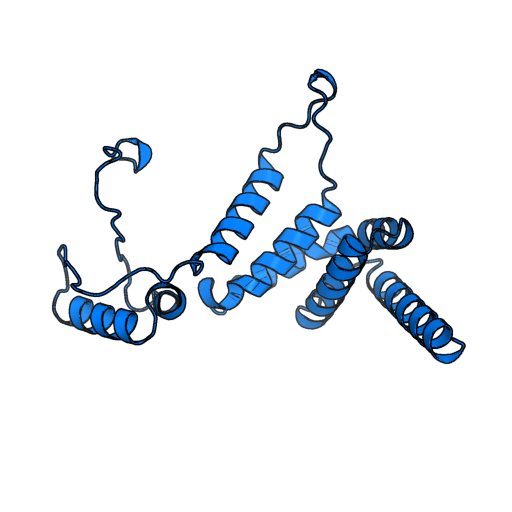 N 1
ATOM 640 C CA . ASP A 1 83 ? -25.587 -0.274 -4.269 1.00 94.88 83 ASP A CA 1
ATOM 641 C C . ASP A 1 83 ? -25.000 -1.449 -3.465 1.00 94.88 83 ASP A C 1
ATOM 643 O O . ASP A 1 83 ? -24.483 -2.398 -4.045 1.00 94.88 83 ASP A O 1
ATOM 647 N N . GLY A 1 84 ? -25.083 -1.405 -2.126 1.00 93.94 84 GLY A N 1
ATOM 648 C CA . GLY A 1 84 ? -24.573 -2.453 -1.237 1.00 93.94 84 GLY A CA 1
ATOM 649 C C . GLY A 1 84 ? -23.044 -2.540 -1.170 1.00 93.94 84 GLY A C 1
ATOM 650 O O . GLY A 1 84 ? -22.509 -3.565 -0.755 1.00 93.94 84 GLY A O 1
ATOM 651 N N . ILE A 1 85 ? -22.333 -1.484 -1.569 1.00 94.31 85 ILE A N 1
ATOM 652 C CA . ILE A 1 85 ? -20.870 -1.416 -1.567 1.00 94.31 85 ILE A CA 1
ATOM 653 C C . ILE A 1 85 ? -20.412 -0.824 -0.230 1.00 94.31 85 ILE A C 1
ATOM 655 O O . ILE A 1 85 ? -20.530 0.381 0.006 1.00 94.31 85 ILE A O 1
ATOM 659 N N . ALA A 1 86 ? -19.895 -1.679 0.655 1.00 94.44 86 ALA A N 1
ATOM 660 C CA . ALA A 1 86 ? -19.404 -1.274 1.970 1.00 94.44 86 ALA A CA 1
ATOM 661 C C . ALA A 1 86 ? -18.207 -0.314 1.871 1.00 94.44 86 ALA A C 1
ATOM 663 O O . ALA A 1 86 ? -17.393 -0.398 0.949 1.00 94.44 86 ALA A O 1
ATOM 664 N N . GLY A 1 87 ? -18.086 0.591 2.845 1.00 94.75 87 GLY A N 1
ATOM 665 C CA . GLY A 1 87 ? -16.882 1.404 3.008 1.00 94.75 87 GLY A CA 1
ATOM 666 C C . GLY A 1 87 ? -15.691 0.551 3.447 1.00 94.75 87 GLY A C 1
ATOM 667 O O . GLY A 1 87 ? -15.860 -0.427 4.174 1.00 94.75 87 GLY A O 1
ATOM 668 N N . LEU A 1 88 ? -14.491 0.932 3.011 1.00 95.56 88 LEU A N 1
ATOM 669 C CA . LEU A 1 88 ? -13.245 0.341 3.501 1.00 95.56 88 LEU A CA 1
ATOM 670 C C . LEU A 1 88 ? -12.861 0.991 4.832 1.00 95.56 88 LEU A C 1
ATOM 672 O O . LEU A 1 88 ? -13.046 2.198 5.001 1.00 95.56 88 LEU A O 1
ATOM 676 N N . ASN A 1 89 ? -12.305 0.209 5.761 1.00 95.81 89 ASN A N 1
ATOM 677 C CA . ASN A 1 89 ? -11.703 0.776 6.964 1.00 95.81 89 ASN A CA 1
ATOM 678 C C . ASN A 1 89 ? -10.388 1.483 6.568 1.00 95.81 89 ASN A C 1
ATOM 680 O O . ASN A 1 89 ? -9.478 0.809 6.077 1.00 95.81 89 ASN A O 1
ATOM 684 N N . PRO A 1 90 ? -10.267 2.810 6.761 1.00 95.00 90 PRO A N 1
ATOM 685 C CA . PRO A 1 90 ? -9.097 3.562 6.317 1.00 95.00 90 PRO A CA 1
ATOM 686 C C . PRO A 1 90 ? -7.817 3.171 7.063 1.00 95.00 90 PRO A C 1
ATOM 688 O O . PRO A 1 90 ? -6.758 3.173 6.450 1.00 95.00 90 PRO A O 1
ATOM 691 N N . ALA A 1 91 ? -7.903 2.782 8.339 1.00 96.38 91 ALA A N 1
ATOM 692 C CA . ALA A 1 91 ? -6.736 2.356 9.109 1.00 96.38 91 ALA A CA 1
ATOM 693 C C . ALA A 1 91 ? -6.181 1.022 8.603 1.00 96.38 91 ALA A C 1
ATOM 695 O O . ALA A 1 91 ? -4.974 0.874 8.446 1.00 96.38 91 ALA A O 1
ATOM 696 N N . VAL A 1 92 ? -7.064 0.063 8.296 1.00 96.94 92 VAL A N 1
ATOM 697 C CA . VAL A 1 92 ? -6.660 -1.232 7.721 1.00 96.94 92 VAL A CA 1
ATOM 698 C C . VAL A 1 92 ? -6.083 -1.039 6.319 1.00 96.94 92 VAL A C 1
ATOM 700 O O . VAL A 1 92 ? -5.064 -1.636 5.990 1.00 96.94 92 VAL A O 1
ATOM 703 N N . LEU A 1 93 ? -6.695 -0.178 5.501 1.00 97.44 93 LEU A N 1
ATOM 704 C CA . LEU A 1 93 ? -6.199 0.103 4.155 1.00 97.44 93 LEU A CA 1
ATOM 705 C C . LEU A 1 93 ? -4.830 0.796 4.173 1.00 97.44 93 LEU A C 1
ATOM 707 O O . LEU A 1 93 ? -3.935 0.377 3.446 1.00 97.44 93 LEU A O 1
ATOM 711 N N . ASP A 1 94 ? -4.648 1.823 5.004 1.00 97.19 94 ASP A N 1
ATOM 712 C CA . ASP A 1 94 ? -3.365 2.524 5.121 1.00 97.19 94 ASP A CA 1
ATOM 713 C C . ASP A 1 94 ? -2.276 1.601 5.702 1.00 97.19 94 ASP A C 1
ATOM 715 O O . ASP A 1 94 ? -1.136 1.648 5.243 1.00 97.19 94 ASP A O 1
ATOM 719 N N . ALA A 1 95 ? -2.632 0.694 6.620 1.00 96.75 95 ALA A N 1
ATOM 720 C CA . ALA A 1 95 ? -1.750 -0.369 7.103 1.00 96.75 95 ALA A CA 1
ATOM 721 C C . ALA A 1 95 ? -1.331 -1.347 5.988 1.00 96.75 95 ALA A C 1
ATOM 723 O O . ALA A 1 95 ? -0.150 -1.675 5.862 1.00 96.75 95 ALA A O 1
ATOM 724 N N . GLU A 1 96 ? -2.267 -1.793 5.143 1.00 97.06 96 GLU A N 1
ATOM 725 C CA . GLU A 1 96 ? -1.940 -2.645 3.993 1.00 97.06 96 GLU A CA 1
ATOM 726 C C . GLU A 1 96 ? -1.027 -1.941 2.985 1.00 97.06 96 GLU A C 1
ATOM 728 O O . GLU A 1 96 ? -0.120 -2.576 2.445 1.00 97.06 96 GLU A O 1
ATOM 733 N N . ILE A 1 97 ? -1.257 -0.648 2.732 1.00 96.25 97 ILE A N 1
ATOM 734 C CA . ILE A 1 97 ? -0.409 0.160 1.850 1.00 96.25 97 ILE A CA 1
ATOM 735 C C . ILE A 1 97 ? 0.988 0.284 2.455 1.00 96.25 97 ILE A C 1
ATOM 737 O O . ILE A 1 97 ? 1.948 0.011 1.750 1.00 96.25 97 ILE A O 1
ATOM 741 N N . ALA A 1 98 ? 1.115 0.594 3.748 1.00 95.44 98 ALA A N 1
ATOM 742 C CA . ALA A 1 98 ? 2.409 0.701 4.422 1.00 95.44 98 ALA A CA 1
ATOM 743 C C . ALA A 1 98 ? 3.238 -0.593 4.311 1.00 95.44 98 ALA A C 1
ATOM 745 O O . ALA A 1 98 ? 4.400 -0.557 3.909 1.00 95.44 98 ALA A O 1
ATOM 746 N N . VAL A 1 99 ? 2.625 -1.753 4.577 1.00 95.31 99 VAL A N 1
ATOM 747 C CA . VAL A 1 99 ? 3.297 -3.058 4.431 1.00 95.31 99 VAL A CA 1
ATOM 748 C C . VAL A 1 99 ? 3.631 -3.370 2.969 1.00 95.31 99 VAL A C 1
ATOM 750 O O . VAL A 1 99 ? 4.677 -3.953 2.688 1.00 95.31 99 VAL A O 1
ATOM 753 N N . ALA A 1 100 ? 2.767 -2.991 2.024 1.00 94.19 100 ALA A N 1
ATOM 754 C CA . ALA A 1 100 ? 3.042 -3.163 0.600 1.00 94.19 100 ALA A CA 1
ATOM 755 C C . ALA A 1 100 ? 4.182 -2.256 0.109 1.00 94.19 100 ALA A C 1
ATOM 757 O O . ALA A 1 100 ? 4.966 -2.704 -0.723 1.00 94.19 100 ALA A O 1
ATOM 758 N N . THR A 1 1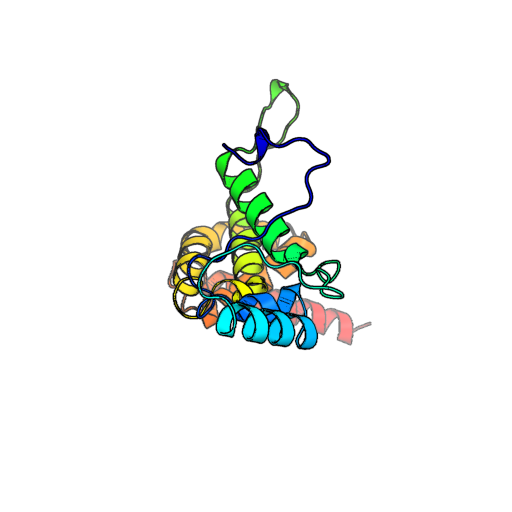01 ? 4.289 -1.030 0.628 1.00 93.00 101 THR A N 1
ATOM 759 C CA . THR A 1 101 ? 5.389 -0.100 0.342 1.00 93.00 101 THR A CA 1
ATOM 760 C C . THR A 1 101 ? 6.709 -0.670 0.842 1.00 93.00 101 THR A C 1
ATOM 762 O O . THR A 1 101 ? 7.634 -0.789 0.047 1.00 93.00 101 THR A O 1
ATOM 765 N N . ALA A 1 102 ? 6.771 -1.130 2.097 1.00 91.31 102 ALA A N 1
ATOM 766 C CA . ALA A 1 102 ? 7.967 -1.781 2.642 1.00 91.31 102 ALA A CA 1
ATOM 767 C C . ALA A 1 102 ? 8.369 -3.024 1.825 1.00 91.31 102 ALA A C 1
ATOM 769 O O . ALA A 1 102 ? 9.533 -3.237 1.508 1.00 91.31 102 ALA A O 1
ATOM 770 N N . GLY A 1 103 ? 7.392 -3.833 1.399 1.00 89.81 103 GLY A N 1
ATOM 771 C CA . GLY A 1 103 ? 7.639 -4.991 0.534 1.00 89.81 103 GLY A CA 1
ATOM 772 C C . GLY A 1 103 ? 8.050 -4.649 -0.906 1.00 89.81 103 GLY A C 1
ATOM 773 O O . GLY A 1 103 ? 8.430 -5.553 -1.650 1.00 89.81 103 GLY A O 1
ATOM 774 N N . ALA A 1 104 ? 7.947 -3.383 -1.311 1.00 90.19 104 ALA A N 1
ATOM 775 C CA . ALA A 1 104 ? 8.326 -2.882 -2.628 1.00 90.19 104 ALA A CA 1
ATOM 776 C C . ALA A 1 104 ? 9.559 -1.961 -2.582 1.00 90.19 104 ALA A C 1
ATOM 778 O O . ALA A 1 104 ? 9.876 -1.345 -3.596 1.00 90.19 104 ALA A O 1
ATOM 779 N N . ASP A 1 105 ? 10.254 -1.883 -1.446 1.00 86.25 105 ASP A N 1
ATOM 780 C CA . ASP A 1 105 ? 11.396 -0.990 -1.218 1.00 86.25 105 ASP A CA 1
ATOM 781 C C . ASP A 1 105 ? 12.489 -1.113 -2.299 1.00 86.25 105 ASP A C 1
ATOM 783 O O . ASP A 1 105 ? 12.916 -0.128 -2.900 1.00 86.25 105 ASP A O 1
ATOM 787 N N . GLU A 1 106 ? 12.798 -2.349 -2.698 1.00 85.31 106 GLU A N 1
ATOM 788 C CA . GLU A 1 106 ? 13.739 -2.682 -3.779 1.00 85.31 106 GLU A CA 1
ATOM 789 C C . GLU A 1 106 ? 13.387 -2.095 -5.166 1.00 85.31 106 GLU A C 1
ATOM 791 O O . GLU A 1 106 ? 14.192 -2.183 -6.096 1.00 85.31 106 GLU A O 1
ATOM 796 N N . PHE A 1 107 ? 12.183 -1.534 -5.330 1.00 85.88 107 PHE A N 1
ATOM 797 C CA . PHE A 1 107 ? 11.738 -0.827 -6.532 1.00 85.88 107 PHE A CA 1
ATOM 798 C C . PHE A 1 107 ? 11.752 0.703 -6.393 1.00 85.88 107 PHE A C 1
ATOM 800 O O . PHE A 1 107 ? 11.699 1.390 -7.414 1.00 85.88 107 PHE A O 1
ATOM 807 N N . LEU A 1 108 ? 11.752 1.239 -5.169 1.00 77.44 108 LEU A N 1
ATOM 808 C CA . LEU A 1 108 ? 11.498 2.658 -4.887 1.00 77.44 108 LEU A CA 1
ATOM 809 C C . LEU A 1 108 ? 12.786 3.469 -4.655 1.00 77.44 108 LEU A C 1
ATOM 811 O O . LEU A 1 108 ? 12.792 4.673 -4.919 1.00 77.44 108 LEU A O 1
ATOM 815 N N . GLY A 1 109 ? 13.884 2.808 -4.277 1.00 69.94 109 GLY A N 1
ATOM 816 C CA . GLY A 1 109 ? 15.189 3.436 -4.049 1.00 69.94 109 GLY A CA 1
ATOM 817 C C . GLY A 1 109 ? 15.280 4.215 -2.726 1.00 69.94 109 GLY A C 1
ATOM 818 O O . GLY A 1 109 ? 14.272 4.626 -2.156 1.00 69.94 109 GLY A O 1
ATOM 819 N N . ASP A 1 110 ? 16.515 4.458 -2.283 1.00 64.44 110 ASP A N 1
ATOM 820 C CA . ASP A 1 110 ? 16.899 4.630 -0.866 1.00 64.44 110 ASP A CA 1
ATOM 821 C C . ASP A 1 110 ? 16.282 5.785 -0.037 1.00 64.44 110 ASP A C 1
ATOM 823 O O . ASP A 1 110 ? 16.469 5.778 1.171 1.00 64.44 110 ASP A O 1
ATOM 827 N N . ASP A 1 111 ? 15.573 6.779 -0.594 1.00 61.00 111 ASP A N 1
ATOM 828 C CA . ASP A 1 111 ? 15.273 8.025 0.163 1.00 61.00 111 ASP A CA 1
ATOM 829 C C . ASP A 1 111 ? 13.788 8.439 0.254 1.00 61.00 111 ASP A C 1
ATOM 831 O O . ASP A 1 111 ? 13.470 9.427 0.918 1.00 61.00 111 ASP A O 1
ATOM 835 N N . THR A 1 112 ? 12.850 7.749 -0.411 1.00 61.28 112 THR A N 1
ATOM 836 C CA . THR A 1 112 ? 11.437 8.214 -0.459 1.00 61.28 112 THR A CA 1
ATOM 837 C C . THR A 1 112 ? 10.416 7.321 0.244 1.00 61.28 112 THR A C 1
ATOM 839 O O . THR A 1 112 ? 9.364 7.827 0.632 1.00 61.28 112 THR A O 1
ATOM 842 N N . GLY A 1 113 ? 10.713 6.037 0.464 1.00 61.62 113 GLY A N 1
ATOM 843 C CA . GLY A 1 113 ? 9.758 5.084 1.049 1.00 61.62 113 GLY A CA 1
ATOM 844 C C . GLY A 1 113 ? 9.451 5.338 2.529 1.00 61.62 113 GLY A C 1
ATOM 845 O O . GLY A 1 113 ? 8.287 5.328 2.935 1.00 61.62 113 GLY A O 1
ATOM 846 N N . ASP A 1 114 ? 10.480 5.632 3.320 1.00 68.12 114 ASP A N 1
ATOM 847 C CA . ASP A 1 114 ? 10.412 5.695 4.787 1.00 68.12 114 ASP A CA 1
ATOM 848 C C . ASP A 1 114 ? 9.425 6.754 5.294 1.00 68.12 114 ASP A C 1
ATOM 850 O O . ASP A 1 114 ? 8.604 6.505 6.183 1.00 68.12 114 ASP A O 1
ATOM 854 N N . SER A 1 115 ? 9.458 7.945 4.684 1.00 61.97 115 SER A N 1
ATOM 855 C CA . SER A 1 115 ? 8.577 9.060 5.059 1.00 61.97 115 SER A CA 1
ATOM 856 C C . SER A 1 115 ? 7.104 8.765 4.757 1.00 61.97 115 SER A C 1
ATOM 858 O O . SER A 1 115 ? 6.224 9.199 5.505 1.00 61.97 115 SER A O 1
ATOM 860 N N . ASP A 1 116 ? 6.823 7.999 3.700 1.00 83.19 116 ASP A N 1
ATOM 861 C CA . ASP A 1 116 ? 5.461 7.622 3.326 1.00 83.19 116 ASP A CA 1
ATOM 862 C C . ASP A 1 116 ? 4.898 6.551 4.270 1.00 83.19 116 ASP A C 1
ATOM 864 O O . ASP A 1 116 ? 3.735 6.641 4.675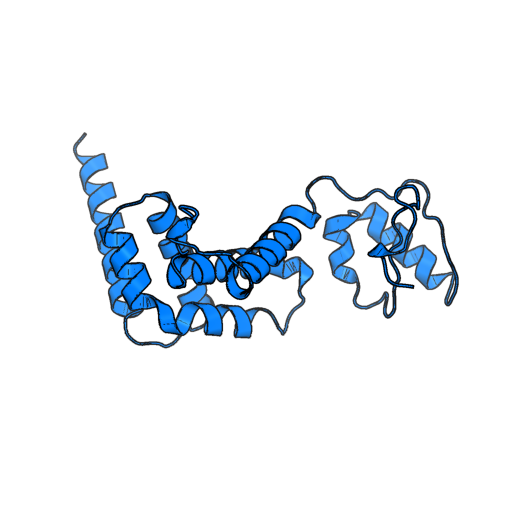 1.00 83.19 116 ASP A O 1
ATOM 868 N N . ILE A 1 117 ? 5.715 5.573 4.680 1.00 90.06 117 ILE A N 1
ATOM 869 C CA . ILE A 1 117 ? 5.312 4.524 5.630 1.00 90.06 117 ILE A CA 1
ATOM 870 C C . ILE A 1 117 ? 4.966 5.137 6.987 1.00 90.06 117 ILE A C 1
ATOM 872 O O . ILE A 1 117 ? 3.878 4.887 7.519 1.00 90.06 117 ILE A O 1
ATOM 876 N N . ALA A 1 118 ? 5.842 5.988 7.525 1.00 89.94 118 ALA A N 1
ATOM 877 C CA . ALA A 1 118 ? 5.605 6.617 8.817 1.00 89.94 118 ALA A CA 1
ATOM 878 C C . ALA A 1 118 ? 4.341 7.492 8.808 1.00 89.94 118 ALA A C 1
ATOM 880 O O . ALA A 1 118 ? 3.513 7.412 9.720 1.00 89.94 118 ALA A O 1
ATOM 881 N N . ALA A 1 119 ? 4.142 8.274 7.742 1.00 90.38 119 ALA A N 1
ATOM 882 C CA . ALA A 1 119 ? 2.964 9.121 7.582 1.00 90.38 119 ALA A CA 1
ATOM 883 C C . ALA A 1 119 ? 1.657 8.321 7.438 1.00 90.38 119 ALA A C 1
ATOM 885 O O . ALA A 1 119 ? 0.612 8.768 7.917 1.00 90.38 119 ALA A O 1
ATOM 886 N N . LEU A 1 120 ? 1.698 7.150 6.792 1.00 93.06 120 LEU A N 1
ATOM 887 C CA . LEU A 1 120 ? 0.546 6.253 6.682 1.00 93.06 120 LEU A CA 1
ATOM 888 C C . LEU A 1 120 ? 0.157 5.665 8.037 1.00 93.06 120 LEU A C 1
ATOM 890 O O . LEU A 1 120 ? -1.030 5.591 8.338 1.00 93.06 120 LEU A O 1
ATOM 894 N N . LEU A 1 121 ? 1.132 5.255 8.849 1.00 94.44 121 LEU A N 1
ATOM 895 C CA . LEU A 1 121 ? 0.883 4.545 10.103 1.00 94.44 121 LEU A CA 1
ATOM 896 C C . LEU A 1 121 ? 0.536 5.481 11.268 1.00 94.44 121 LEU A C 1
ATOM 898 O O . LEU A 1 121 ? -0.383 5.182 12.034 1.00 94.44 121 LEU A O 1
ATOM 902 N N . ALA A 1 122 ? 1.205 6.633 11.383 1.00 92.19 122 ALA A N 1
ATOM 903 C CA . ALA A 1 122 ? 1.094 7.552 12.520 1.00 92.19 122 ALA A CA 1
ATOM 904 C C . ALA A 1 122 ? -0.334 7.778 13.082 1.00 92.19 122 ALA A C 1
ATOM 906 O O . ALA A 1 122 ? -0.489 7.710 14.304 1.00 92.19 122 ALA A O 1
ATOM 907 N N . PRO A 1 123 ? -1.394 8.000 12.272 1.00 93.56 123 PRO A N 1
ATOM 908 C CA . PRO A 1 123 ? -2.726 8.300 12.806 1.00 93.56 123 PRO A CA 1
ATOM 909 C C . PRO A 1 123 ? -3.523 7.083 13.312 1.00 93.56 123 PRO A C 1
ATOM 911 O O . PRO A 1 123 ? -4.580 7.273 13.919 1.00 93.56 123 PRO A O 1
ATOM 914 N N . HIS A 1 124 ? -3.077 5.846 13.065 1.00 95.19 124 HIS A N 1
ATOM 915 C CA . HIS A 1 124 ? -3.976 4.681 13.071 1.00 95.19 124 HIS A CA 1
ATOM 916 C C . HIS A 1 124 ? -3.857 3.737 14.272 1.00 95.19 124 HIS A C 1
ATOM 918 O O . HIS A 1 124 ? -4.654 2.803 14.369 1.00 95.19 124 HIS A O 1
ATOM 924 N N . ALA A 1 125 ? -2.948 3.973 15.225 1.00 93.69 125 ALA A N 1
ATOM 925 C CA . ALA A 1 125 ? -2.697 3.042 16.336 1.00 93.69 125 ALA A CA 1
ATOM 926 C C . ALA A 1 125 ? -3.964 2.635 17.118 1.00 93.69 125 ALA A C 1
ATOM 928 O O . ALA A 1 125 ? -4.187 1.456 17.399 1.00 93.69 125 ALA A O 1
ATOM 929 N N . GLY A 1 126 ? -4.837 3.599 17.434 1.00 94.56 126 GLY A N 1
ATOM 930 C CA . GLY A 1 126 ? -6.071 3.340 18.184 1.00 94.56 126 GLY A CA 1
ATOM 931 C C . GLY A 1 126 ? -7.099 2.489 17.426 1.00 94.56 126 GLY A C 1
ATOM 932 O O . GLY A 1 126 ? -7.736 1.612 18.018 1.00 94.56 126 GLY A O 1
ATOM 933 N N . GLU A 1 127 ? -7.247 2.715 16.119 1.00 96.06 127 GLU A N 1
ATOM 934 C CA . GLU A 1 127 ? -8.162 1.937 15.277 1.00 96.06 127 GLU A CA 1
ATOM 935 C C . GLU A 1 127 ? -7.592 0.541 15.005 1.00 96.06 127 GLU A C 1
ATOM 937 O O . GLU A 1 127 ? -8.311 -0.444 15.144 1.00 96.06 127 GLU A O 1
ATOM 942 N N . LEU A 1 128 ? -6.288 0.424 14.732 1.00 96.19 128 LEU A N 1
ATOM 943 C CA . LEU A 1 128 ? -5.615 -0.869 14.581 1.00 96.19 128 LEU A CA 1
ATOM 944 C C . LEU A 1 128 ? -5.745 -1.728 15.844 1.00 96.19 128 LEU A C 1
ATOM 946 O O . LEU A 1 128 ? -6.040 -2.918 15.745 1.00 96.19 128 LEU A O 1
ATOM 950 N N . ARG A 1 129 ? -5.641 -1.125 17.036 1.00 95.06 129 ARG A N 1
ATOM 951 C CA . ARG A 1 129 ? -5.914 -1.818 18.304 1.00 95.06 129 ARG A CA 1
ATOM 952 C C . ARG A 1 129 ? -7.362 -2.296 18.399 1.00 95.06 129 ARG A C 1
ATOM 954 O O . ARG A 1 129 ? -7.619 -3.398 18.871 1.00 95.06 129 ARG A O 1
ATOM 961 N N . THR A 1 130 ? -8.316 -1.485 17.950 1.00 95.12 130 THR A N 1
ATOM 962 C CA . THR A 1 130 ? -9.734 -1.874 17.926 1.00 95.12 130 THR A CA 1
ATOM 963 C C . THR A 1 130 ? -9.950 -3.071 17.002 1.00 95.12 130 THR A C 1
ATOM 965 O O . THR A 1 130 ? -10.584 -4.044 17.403 1.00 95.12 130 THR A O 1
ATOM 968 N N . GLN A 1 131 ? -9.364 -3.050 15.804 1.00 94.75 131 GLN A N 1
ATOM 969 C CA . GLN A 1 131 ? -9.438 -4.166 14.859 1.00 94.75 131 GLN A CA 1
ATOM 970 C C . GLN A 1 131 ? -8.756 -5.434 15.390 1.00 94.75 131 GLN A C 1
ATOM 972 O O . GLN A 1 131 ? -9.278 -6.533 15.210 1.00 94.75 131 GLN A O 1
ATOM 977 N N . LEU A 1 132 ? -7.642 -5.285 16.110 1.00 93.81 132 LEU A N 1
ATOM 978 C CA . LEU A 1 132 ? -6.962 -6.387 16.788 1.00 93.81 132 LEU A CA 1
ATOM 979 C C . LEU A 1 132 ? -7.889 -7.091 17.795 1.00 93.81 132 LEU A C 1
ATOM 981 O O . LEU A 1 132 ? -7.973 -8.316 17.805 1.00 93.81 132 LEU A O 1
ATOM 985 N N . LEU A 1 133 ? -8.638 -6.319 18.589 1.00 92.06 133 LEU A N 1
ATOM 986 C CA . LEU A 1 133 ? -9.597 -6.839 19.573 1.00 92.06 133 LEU A CA 1
ATOM 987 C C . LEU A 1 133 ? -10.832 -7.496 18.937 1.00 92.06 133 LEU A C 1
ATOM 989 O O . LEU A 1 133 ? -11.440 -8.369 19.555 1.00 92.06 133 LEU A O 1
ATOM 993 N N . LEU A 1 134 ? -11.208 -7.101 17.715 1.00 93.31 134 LEU A N 1
ATOM 994 C CA . LEU A 1 134 ? -12.275 -7.763 16.952 1.00 93.31 134 LEU A CA 1
ATOM 995 C C . LEU A 1 134 ? -11.872 -9.170 16.479 1.00 93.31 134 LEU A C 1
ATOM 997 O O . LEU A 1 134 ? -12.748 -9.989 16.201 1.00 93.31 134 LEU A O 1
ATOM 1001 N N . GLY A 1 135 ? -10.569 -9.470 16.442 1.00 90.44 135 GLY A N 1
ATOM 1002 C CA . GLY A 1 135 ? -10.060 -10.840 16.390 1.00 90.44 135 GLY A CA 1
ATOM 1003 C C . GLY A 1 135 ? -9.985 -11.483 15.004 1.00 90.44 135 GLY A C 1
ATOM 1004 O O . GLY A 1 135 ? -9.889 -12.708 14.927 1.00 90.44 135 GLY A O 1
ATOM 1005 N N . ASP A 1 136 ? -10.007 -10.715 13.908 1.00 94.75 136 ASP A N 1
ATOM 1006 C CA . ASP A 1 136 ? -9.682 -11.279 12.589 1.00 94.75 136 ASP A CA 1
ATOM 1007 C C . ASP A 1 136 ? -8.179 -11.629 12.541 1.00 94.75 136 ASP A C 1
ATOM 1009 O O . ASP A 1 136 ? -7.338 -10.728 12.641 1.00 94.75 136 ASP A O 1
ATOM 1013 N N . PRO A 1 137 ? -7.801 -12.910 12.357 1.00 93.12 137 PRO A N 1
ATOM 1014 C CA . PRO A 1 137 ? -6.399 -13.325 12.369 1.00 93.12 137 PRO A CA 1
ATOM 1015 C C . PRO A 1 137 ? -5.569 -12.690 11.245 1.00 93.12 137 PRO A C 1
ATOM 1017 O O . PRO A 1 137 ? -4.362 -12.514 11.402 1.00 93.12 137 PRO A O 1
ATOM 1020 N N . ARG A 1 138 ? -6.185 -12.325 10.113 1.00 94.50 138 ARG A N 1
ATOM 1021 C CA . ARG A 1 138 ? -5.487 -11.653 9.005 1.00 94.50 138 ARG A CA 1
ATOM 1022 C C . ARG A 1 138 ? -5.135 -10.221 9.374 1.00 94.50 138 ARG A C 1
ATOM 1024 O O . ARG A 1 138 ? -4.040 -9.764 9.061 1.00 94.50 138 ARG A O 1
ATOM 1031 N N . VAL A 1 139 ? -6.051 -9.535 10.055 1.00 95.12 139 VAL A N 1
ATOM 1032 C CA . VAL A 1 139 ? -5.817 -8.171 10.531 1.00 95.12 139 VAL A CA 1
ATOM 1033 C C . VAL A 1 139 ? -4.832 -8.177 11.694 1.00 95.12 139 VAL A C 1
ATOM 1035 O O . VAL A 1 139 ? -3.955 -7.327 11.728 1.00 95.12 139 VAL A O 1
ATOM 1038 N N . ALA A 1 140 ? -4.886 -9.167 12.587 1.00 94.56 140 ALA A N 1
ATOM 1039 C CA . ALA A 1 140 ? -3.894 -9.312 13.652 1.00 94.56 140 ALA A CA 1
ATOM 1040 C C . ALA A 1 140 ? -2.462 -9.458 13.102 1.00 94.56 140 ALA A C 1
ATOM 1042 O O . ALA A 1 140 ? -1.547 -8.782 13.568 1.00 94.56 140 ALA A O 1
ATOM 1043 N N . GLU A 1 141 ? -2.276 -10.283 12.068 1.00 95.81 141 GLU A N 1
ATOM 1044 C CA . GLU A 1 141 ? -0.983 -10.429 11.388 1.00 95.81 141 GLU A CA 1
ATOM 1045 C C . GLU A 1 141 ? -0.549 -9.140 10.672 1.00 95.81 141 GLU A C 1
ATOM 1047 O O . GLU A 1 141 ? 0.628 -8.781 10.713 1.00 95.81 141 GLU A O 1
ATOM 1052 N N . LEU A 1 142 ? -1.483 -8.413 10.049 1.00 96.94 142 LEU A N 1
ATOM 1053 C CA . LEU A 1 142 ? -1.200 -7.104 9.457 1.00 96.94 142 LEU A CA 1
ATOM 1054 C C . LEU A 1 142 ? -0.735 -6.101 10.523 1.00 96.94 142 LEU A C 1
ATOM 1056 O O . LEU A 1 142 ? 0.292 -5.455 10.351 1.00 96.94 142 LEU A O 1
ATOM 1060 N N . VAL A 1 143 ? -1.460 -6.012 11.638 1.00 96.56 143 VAL A N 1
ATOM 1061 C CA . VAL A 1 143 ? -1.159 -5.116 12.761 1.00 96.56 143 VAL A CA 1
ATOM 1062 C C . VAL A 1 143 ? 0.209 -5.430 13.367 1.00 96.56 143 VAL A C 1
ATOM 1064 O O . VAL A 1 143 ? 0.959 -4.502 13.660 1.00 96.56 143 VAL A O 1
ATOM 1067 N N . ARG A 1 144 ? 0.577 -6.714 13.488 1.00 95.69 144 ARG A N 1
ATOM 1068 C CA . ARG A 1 144 ? 1.919 -7.130 13.926 1.00 95.69 144 ARG A CA 1
ATOM 1069 C C . ARG A 1 144 ? 3.007 -6.579 13.002 1.00 95.69 144 ARG A C 1
ATOM 1071 O O . ARG A 1 144 ? 3.953 -5.970 13.485 1.00 95.69 144 ARG A O 1
ATOM 1078 N N . ARG A 1 145 ? 2.852 -6.737 11.683 1.00 96.50 145 ARG A N 1
ATOM 1079 C CA . ARG A 1 145 ? 3.807 -6.184 10.704 1.00 96.50 145 ARG A CA 1
ATOM 1080 C C . ARG A 1 145 ? 3.873 -4.664 10.774 1.00 96.50 145 ARG A C 1
ATOM 1082 O O . ARG A 1 145 ? 4.953 -4.103 10.700 1.00 96.50 145 ARG A O 1
ATOM 1089 N N . CYS A 1 146 ? 2.739 -3.990 10.947 1.00 95.62 146 CYS A N 1
ATOM 1090 C CA . CYS A 1 146 ? 2.726 -2.539 11.108 1.00 95.62 146 CYS A CA 1
ATOM 1091 C C . CYS A 1 146 ? 3.449 -2.081 12.376 1.00 95.62 146 CYS A C 1
ATOM 1093 O O . CYS A 1 146 ? 4.074 -1.033 12.336 1.00 95.62 146 CYS A O 1
ATOM 1095 N N . ALA A 1 147 ? 3.387 -2.839 13.474 1.00 93.94 147 ALA A N 1
ATOM 1096 C CA . ALA A 1 147 ? 4.152 -2.532 14.681 1.00 93.94 147 ALA A CA 1
ATOM 1097 C C . ALA A 1 147 ? 5.666 -2.689 14.458 1.00 93.94 147 ALA A C 1
ATOM 1099 O O . ALA A 1 147 ? 6.427 -1.847 14.918 1.00 93.94 147 ALA A O 1
ATOM 1100 N N . GLU A 1 148 ? 6.092 -3.708 13.704 1.00 94.06 148 GLU A N 1
ATOM 1101 C CA . GLU A 1 148 ? 7.501 -3.886 13.310 1.00 94.06 148 GLU A CA 1
ATOM 1102 C C . GLU A 1 148 ? 7.990 -2.722 12.439 1.00 94.06 148 GLU A C 1
ATOM 1104 O O . GLU A 1 148 ? 9.022 -2.131 12.738 1.00 94.06 148 GLU A O 1
ATOM 1109 N N . LEU A 1 149 ? 7.208 -2.327 11.428 1.00 93.31 149 LEU A N 1
ATOM 1110 C CA . LEU A 1 149 ? 7.533 -1.165 10.594 1.00 93.31 149 LEU A CA 1
ATOM 1111 C C . LEU A 1 149 ? 7.503 0.146 11.391 1.00 93.31 149 LEU A C 1
ATOM 1113 O O . LEU A 1 149 ? 8.301 1.043 11.143 1.00 93.31 149 LEU A O 1
ATOM 1117 N N . ALA A 1 150 ? 6.579 0.285 12.344 1.00 92.38 150 ALA A N 1
ATOM 1118 C CA . ALA A 1 150 ? 6.501 1.467 13.193 1.00 92.38 150 ALA A CA 1
ATOM 1119 C C . ALA A 1 150 ? 7.751 1.624 14.072 1.00 92.38 150 ALA A C 1
ATOM 1121 O O . ALA A 1 150 ? 8.226 2.745 14.236 1.00 92.38 150 ALA A O 1
ATOM 1122 N N . ASP A 1 151 ? 8.289 0.522 14.600 1.00 91.25 151 ASP A N 1
ATOM 1123 C CA . ASP A 1 151 ? 9.552 0.507 15.345 1.00 91.25 151 ASP A CA 1
ATOM 1124 C C . ASP A 1 151 ? 10.746 0.822 14.429 1.00 91.25 151 ASP A C 1
ATOM 1126 O O . ASP A 1 151 ? 11.542 1.708 14.735 1.00 91.25 151 ASP A O 1
ATOM 1130 N N . GLU A 1 152 ? 10.817 0.174 13.261 1.00 91.12 152 GLU A N 1
ATOM 1131 C CA . GLU A 1 152 ? 11.883 0.363 12.266 1.00 91.12 152 GLU A CA 1
ATOM 1132 C C . GLU A 1 152 ? 11.991 1.817 11.775 1.00 91.12 152 GLU A C 1
ATOM 1134 O O . GLU A 1 152 ? 13.086 2.379 11.737 1.00 91.12 152 GLU A O 1
ATOM 1139 N N . PHE A 1 153 ? 10.857 2.450 11.458 1.00 88.44 153 PHE A N 1
ATOM 1140 C CA . PHE A 1 153 ? 10.807 3.818 10.926 1.00 88.44 153 PHE A CA 1
ATOM 1141 C C . PHE A 1 153 ? 10.576 4.898 11.993 1.00 88.44 153 PHE A C 1
ATOM 1143 O O . PHE A 1 153 ? 10.383 6.067 11.651 1.00 88.44 153 PHE A O 1
ATOM 1150 N N . GLY A 1 154 ? 10.582 4.541 13.282 1.00 86.69 154 GLY A N 1
ATOM 1151 C CA . GLY A 1 154 ? 10.437 5.498 14.383 1.00 86.69 154 GLY A CA 1
ATOM 1152 C C . GLY A 1 154 ? 9.110 6.263 14.358 1.00 86.69 154 GLY A C 1
ATOM 1153 O O . GLY A 1 154 ? 9.080 7.481 14.531 1.00 86.69 154 GLY A O 1
ATOM 1154 N N . VAL A 1 155 ? 7.999 5.568 14.110 1.00 86.50 155 VAL A N 1
ATOM 1155 C CA . VAL A 1 155 ? 6.662 6.171 14.071 1.00 86.50 155 VAL A CA 1
ATOM 1156 C C . VAL A 1 155 ? 6.248 6.608 15.473 1.00 86.50 155 VAL A C 1
ATOM 1158 O O . VAL A 1 155 ? 5.786 5.820 16.297 1.00 86.50 155 VAL A O 1
ATOM 1161 N N . GLU A 1 156 ? 6.375 7.904 15.737 1.00 75.62 156 GLU A N 1
ATOM 1162 C CA . GLU A 1 156 ? 5.945 8.517 16.990 1.00 75.62 156 GLU A CA 1
ATOM 1163 C C . GLU A 1 156 ? 4.473 8.959 16.901 1.00 75.62 156 GLU A C 1
ATOM 1165 O O . GLU A 1 156 ? 4.085 9.775 16.063 1.00 75.62 156 GLU A O 1
ATOM 1170 N N . GLY A 1 157 ? 3.623 8.435 17.787 1.00 72.75 157 GLY A N 1
ATOM 1171 C CA . GLY A 1 157 ? 2.212 8.816 17.855 1.00 72.75 157 GLY A CA 1
ATOM 1172 C C . GLY A 1 157 ? 1.486 8.213 19.061 1.00 72.75 157 GLY A C 1
ATOM 1173 O O . GLY A 1 157 ? 1.925 7.199 19.609 1.00 72.75 157 GLY A O 1
ATOM 1174 N N . PRO A 1 158 ? 0.371 8.817 19.511 1.00 80.25 158 PRO A N 1
ATOM 1175 C CA . PRO A 1 158 ? -0.386 8.299 20.646 1.00 80.25 158 PRO A CA 1
ATOM 1176 C C . PRO A 1 158 ? -0.987 6.922 20.322 1.00 80.25 158 PRO A C 1
ATOM 1178 O O . PRO A 1 158 ? -1.598 6.744 19.270 1.00 80.25 158 PRO A O 1
ATOM 1181 N N . GLY A 1 159 ? -0.873 5.961 21.242 1.00 87.31 159 GLY A N 1
ATOM 1182 C CA . GLY A 1 159 ? -1.495 4.639 21.110 1.00 87.31 159 GLY A CA 1
ATOM 1183 C C . GLY A 1 159 ? -0.585 3.526 20.584 1.00 87.31 159 GLY A C 1
ATOM 1184 O O . GLY A 1 159 ? -0.980 2.365 20.669 1.00 87.31 159 GLY A O 1
ATOM 1185 N N . TRP A 1 160 ? 0.594 3.841 20.030 1.00 91.25 160 TRP A N 1
ATOM 1186 C CA . TRP A 1 160 ? 1.515 2.832 19.482 1.00 91.25 160 TRP A CA 1
ATOM 1187 C C . TRP A 1 160 ? 2.159 1.966 20.570 1.00 91.25 160 TRP A C 1
ATOM 1189 O O . TRP A 1 160 ? 2.267 0.755 20.391 1.00 91.25 160 TRP A O 1
ATOM 1199 N N . ALA A 1 161 ? 2.491 2.554 21.724 1.00 88.50 161 ALA A N 1
ATOM 1200 C CA . ALA A 1 161 ? 2.976 1.803 22.882 1.00 88.50 161 ALA A CA 1
ATOM 1201 C C . ALA A 1 161 ? 1.907 0.822 23.393 1.00 88.50 161 ALA A C 1
ATOM 1203 O O . ALA A 1 161 ? 2.167 -0.366 23.547 1.00 88.50 161 ALA A O 1
ATOM 1204 N N . GLU A 1 162 ? 0.667 1.287 23.555 1.00 90.56 162 GLU A N 1
ATOM 1205 C CA . GLU A 1 162 ? -0.440 0.442 24.003 1.00 90.56 162 GLU A CA 1
ATOM 1206 C C . GLU A 1 162 ? -0.822 -0.637 22.979 1.00 90.56 162 GLU A C 1
ATOM 1208 O O . GLU A 1 162 ? -1.351 -1.686 23.348 1.00 90.56 162 GLU A O 1
ATOM 1213 N N . LEU A 1 163 ? -0.604 -0.381 21.686 1.00 91.19 163 LEU A N 1
ATOM 1214 C CA . LEU A 1 163 ? -0.788 -1.372 20.629 1.00 91.19 163 LEU A CA 1
ATOM 1215 C C . LEU A 1 163 ? 0.286 -2.466 20.700 1.00 91.19 163 LEU A C 1
ATOM 1217 O O . LEU A 1 163 ? -0.049 -3.646 20.583 1.00 91.19 163 LEU A O 1
ATOM 1221 N N . ALA A 1 164 ? 1.547 -2.085 20.915 1.00 89.12 164 ALA A N 1
ATOM 1222 C CA . ALA A 1 164 ? 2.653 -3.022 21.088 1.00 89.12 164 ALA A CA 1
ATOM 1223 C C . ALA A 1 164 ? 2.449 -3.915 22.324 1.00 89.12 164 ALA A C 1
ATOM 1225 O O . ALA A 1 164 ? 2.584 -5.136 22.223 1.00 89.12 164 ALA A O 1
ATOM 1226 N N . ASP A 1 165 ? 2.022 -3.335 23.451 1.00 90.00 165 ASP A N 1
ATOM 1227 C CA . ASP A 1 165 ? 1.685 -4.084 24.668 1.00 90.00 165 ASP A CA 1
ATOM 1228 C C . ASP A 1 165 ? 0.551 -5.096 24.414 1.00 90.00 165 ASP A C 1
ATOM 1230 O O . ASP A 1 165 ? 0.665 -6.273 24.760 1.00 90.00 165 ASP A O 1
ATOM 1234 N N . ALA A 1 166 ? -0.522 -4.677 23.731 1.00 89.75 166 ALA A N 1
ATOM 1235 C CA . ALA A 1 166 ? -1.642 -5.561 23.404 1.00 89.75 166 ALA A CA 1
ATOM 1236 C C . ALA A 1 166 ? -1.231 -6.742 22.500 1.00 89.75 166 ALA A C 1
ATOM 1238 O O . ALA A 1 166 ? -1.734 -7.857 22.661 1.00 89.75 166 ALA A O 1
ATOM 1239 N N . LEU A 1 167 ? -0.311 -6.520 21.554 1.00 90.69 167 LEU A N 1
ATOM 1240 C CA . LEU A 1 167 ? 0.256 -7.585 20.722 1.00 90.69 167 LEU A CA 1
ATOM 1241 C C . LEU A 1 167 ? 1.097 -8.567 21.550 1.00 90.69 167 LEU A C 1
ATOM 1243 O O . LEU A 1 167 ? 0.977 -9.782 21.358 1.00 90.69 167 LEU A O 1
ATOM 1247 N N . ALA A 1 168 ? 1.911 -8.061 22.480 1.00 88.12 168 ALA A N 1
ATOM 1248 C CA . ALA A 1 168 ? 2.733 -8.885 23.364 1.00 88.12 168 ALA A CA 1
ATOM 1249 C C . ALA A 1 168 ? 1.873 -9.800 24.257 1.00 88.12 168 ALA A C 1
ATOM 1251 O O . ALA A 1 168 ? 2.144 -11.002 24.352 1.00 88.12 168 ALA A O 1
ATOM 1252 N N . ASP A 1 169 ? 0.788 -9.269 24.827 1.00 86.44 169 ASP A N 1
ATOM 1253 C CA . ASP A 1 169 ? -0.155 -10.031 25.654 1.00 86.44 169 ASP A CA 1
ATOM 1254 C C . ASP A 1 169 ? -0.835 -11.172 24.872 1.00 86.44 169 ASP A C 1
ATOM 1256 O O . ASP A 1 169 ? -0.982 -12.291 25.379 1.00 86.44 169 ASP A O 1
ATOM 1260 N N . MET A 1 170 ? -1.206 -10.944 23.605 1.00 80.06 170 MET A N 1
ATOM 1261 C CA . MET A 1 170 ? -1.793 -11.990 22.753 1.00 80.06 170 MET A CA 1
ATOM 1262 C C . MET A 1 170 ? -0.782 -13.073 22.343 1.00 80.06 170 MET A C 1
ATOM 1264 O O . MET A 1 170 ? -1.126 -14.261 22.286 1.00 80.06 170 MET A O 1
ATOM 1268 N N . GLY A 1 171 ? 0.475 -12.692 22.099 1.00 75.94 171 GLY A N 1
ATOM 1269 C CA . GLY A 1 171 ? 1.571 -13.637 21.863 1.00 75.94 171 GLY A CA 1
ATOM 1270 C C . GLY A 1 171 ? 1.835 -14.535 23.078 1.00 75.94 171 GLY A C 1
ATOM 1271 O O . GLY A 1 171 ? 1.994 -15.749 22.941 1.00 75.94 171 GLY A O 1
ATOM 1272 N N . ALA A 1 172 ? 1.793 -13.970 24.286 1.00 70.62 172 ALA A N 1
ATOM 1273 C CA . ALA A 1 172 ? 1.937 -14.733 25.524 1.00 70.62 172 ALA A CA 1
ATOM 1274 C C . ALA A 1 172 ? 0.751 -15.689 25.769 1.00 70.62 172 ALA A C 1
ATOM 1276 O O . ALA A 1 172 ? 0.951 -16.843 26.158 1.00 70.62 172 ALA A O 1
ATOM 1277 N N . GLY A 1 173 ? -0.483 -15.251 25.493 1.00 64.44 173 GLY A N 1
ATOM 1278 C CA . GLY A 1 173 ? -1.689 -16.072 25.656 1.00 64.44 173 GLY A CA 1
ATOM 1279 C C . GLY A 1 173 ? -1.738 -17.294 24.731 1.00 64.44 173 GLY A C 1
ATOM 1280 O O . GLY A 1 173 ? -2.118 -18.386 25.160 1.00 64.44 173 GLY A O 1
ATOM 1281 N N . THR A 1 174 ? -1.298 -17.144 23.478 1.00 63.62 174 THR A N 1
ATOM 1282 C CA . THR A 1 174 ? -1.216 -18.260 22.515 1.00 63.62 174 THR A CA 1
ATOM 1283 C C . THR A 1 174 ? -0.145 -19.287 22.898 1.00 63.62 174 THR A C 1
ATOM 1285 O O . THR A 1 174 ? -0.396 -20.491 22.807 1.00 63.62 174 THR A O 1
ATOM 1288 N N . ALA A 1 175 ? 1.010 -18.845 23.406 1.00 57.44 175 ALA A N 1
ATOM 1289 C CA . ALA A 1 175 ? 2.075 -19.734 23.875 1.00 57.44 175 ALA A CA 1
ATOM 1290 C C . ALA A 1 175 ? 1.663 -20.567 25.106 1.00 57.44 175 ALA A C 1
ATOM 1292 O O . ALA A 1 175 ? 1.967 -21.759 25.182 1.00 57.44 175 ALA A O 1
ATOM 1293 N N . VAL A 1 176 ? 0.927 -19.972 26.052 1.00 55.78 176 VAL A N 1
ATOM 1294 C CA . VAL A 1 176 ? 0.406 -20.674 27.241 1.00 55.78 176 VAL A CA 1
ATOM 1295 C C . VAL A 1 176 ? -0.651 -21.721 26.866 1.00 55.78 176 VAL A C 1
ATOM 1297 O O . VAL A 1 176 ? -0.641 -22.829 27.408 1.00 55.78 176 VAL A O 1
ATOM 1300 N N . ALA A 1 177 ? -1.531 -21.415 25.907 1.00 55.59 177 ALA A N 1
ATOM 1301 C CA . ALA A 1 177 ? -2.521 -22.371 25.408 1.00 55.59 177 ALA A CA 1
ATOM 1302 C C . ALA A 1 177 ? -1.870 -23.577 24.700 1.00 55.59 177 ALA A C 1
ATOM 1304 O O . ALA A 1 177 ? -2.314 -24.707 24.880 1.00 55.59 177 ALA A O 1
ATOM 1305 N N . ALA A 1 178 ? -0.782 -23.364 23.953 1.00 55.75 178 ALA A N 1
ATOM 1306 C CA . ALA A 1 178 ? -0.038 -24.446 23.304 1.00 55.75 178 ALA A CA 1
ATOM 1307 C C . ALA A 1 178 ? 0.733 -25.347 24.292 1.00 55.75 178 ALA A C 1
ATOM 1309 O O . ALA A 1 178 ? 0.920 -26.528 24.020 1.00 55.75 178 ALA A O 1
ATOM 1310 N N . ALA A 1 179 ? 1.167 -24.820 25.443 1.00 51.44 179 ALA A N 1
ATOM 1311 C CA . ALA A 1 179 ? 1.922 -25.572 26.454 1.00 51.44 179 ALA A CA 1
ATOM 1312 C C . ALA A 1 179 ? 1.053 -26.464 27.367 1.00 51.44 179 ALA A C 1
ATOM 1314 O O . ALA A 1 179 ? 1.587 -27.235 28.163 1.00 51.44 179 ALA A O 1
ATOM 1315 N N . THR A 1 180 ? -0.275 -26.338 27.291 1.00 63.28 180 THR A N 1
ATOM 1316 C CA . THR A 1 180 ? -1.240 -27.052 28.151 1.00 63.28 180 THR A CA 1
ATOM 1317 C C . THR A 1 180 ? -2.086 -28.088 27.403 1.00 63.28 180 THR A C 1
ATOM 1319 O O . THR A 1 180 ? -2.953 -28.713 28.019 1.00 63.28 180 THR A O 1
ATOM 1322 N N . GLY A 1 181 ? -1.827 -28.277 26.103 1.00 45.19 181 GLY A N 1
ATOM 1323 C CA . GLY A 1 181 ? -2.503 -29.232 25.216 1.00 45.19 181 GLY A CA 1
ATOM 1324 C C . GLY A 1 181 ? -1.729 -30.520 24.969 1.00 45.19 181 GLY A C 1
ATOM 1325 O O . GLY A 1 181 ? -0.489 -30.521 25.133 1.00 45.19 181 GLY A O 1
#

Radius of gyration: 21.61 Å; chains: 1; bounding box: 54×39×58 Å

Sequence (181 aa):
AWTVDEAADAPPQITFTDPGRADWLWRVLGEDGHRALAAATAATAHGQVDLAGVEVRAGSLDPLRRLALGHWLRRWWPASIRDGIAGLNPAVLDAEIAVATAGADEFLGDDTGDSDIAALLAPHAGELRTQLLLGDPRVAELVRRCAELADEFGVEGPGWAELADALADMGAGTAVAAATG